Protein AF-A0A7D5UTG4-F1 (afdb_monomer_lite)

Organism: NCBI:txid500148

Foldseek 3Di:
DDDDDPVLVVVVVVLVVVLQPPDDQPDDPNDGDSQCPCCVVVHPVVSVVVVVVSVVVSVVVVVLVVLCVVDVVDPDPLSSLCVVPHDVSSVVVVVVVVVVVVVVLVVQLVVQLVVVCVVVVPPDDSVVSSVVSNVVSVVVVVPPDD

pLDDT: mean 70.39, std 16.05, range [35.03, 93.12]

Radius of gyration: 19.87 Å; chains: 1; bounding box: 40×39×48 Å

Sequence (146 aa):
MPQPSSSKLRFMIMAAKTLSPIEDSCTCDGRSYHSFCAMLVLGPLPGALIVRGWFLNTHCAIIQGDFRSSHAGCHSIADMAEMACGLWLKEVTRVFFLATYIIVCASGIFDTSVALVALSNHAACTNYFMLVATALVFLMSSIRKF

Structure (mmCIF, N/CA/C/O backbone):
data_AF-A0A7D5UTG4-F1
#
_entry.id   AF-A0A7D5UTG4-F1
#
loop_
_atom_site.group_PDB
_atom_site.id
_atom_site.type_symbol
_atom_site.label_atom_id
_atom_site.label_alt_id
_atom_site.label_comp_id
_atom_site.label_asym_id
_atom_site.label_entity_id
_atom_site.label_seq_id
_atom_site.pdbx_PDB_ins_code
_atom_site.Cartn_x
_atom_site.Cartn_y
_atom_site.Cartn_z
_atom_site.occupancy
_atom_site.B_iso_or_equiv
_atom_site.auth_seq_id
_atom_site.auth_comp_id
_atom_site.auth_asym_id
_atom_site.auth_atom_id
_atom_site.pdbx_PDB_model_num
ATOM 1 N N . MET A 1 1 ? -17.468 -18.909 20.157 1.00 35.03 1 MET A N 1
ATOM 2 C CA . MET A 1 1 ? -16.833 -18.703 18.837 1.00 35.03 1 MET A CA 1
ATOM 3 C C . MET A 1 1 ? -17.935 -18.317 17.860 1.00 35.03 1 MET A C 1
ATOM 5 O O . MET A 1 1 ? -18.796 -19.156 17.617 1.00 35.03 1 MET A O 1
ATOM 9 N N . PRO A 1 2 ? -18.019 -17.057 17.405 1.00 49.72 2 PRO A N 1
ATOM 10 C CA . PRO A 1 2 ? -19.075 -16.647 16.490 1.00 49.72 2 PRO A CA 1
ATOM 11 C C . PRO A 1 2 ? -18.764 -17.177 15.083 1.00 49.72 2 PRO A C 1
ATOM 13 O O . PRO A 1 2 ? -17.646 -17.034 14.591 1.00 49.72 2 PRO A O 1
ATOM 16 N N . GLN A 1 3 ? -19.747 -17.828 14.464 1.00 42.31 3 GLN A N 1
ATOM 17 C CA . GLN A 1 3 ? -19.656 -18.389 13.115 1.00 42.31 3 GLN A CA 1
ATOM 18 C C . GLN A 1 3 ? -19.430 -17.264 12.084 1.00 42.31 3 GLN A C 1
ATOM 20 O O . GLN A 1 3 ? -20.127 -16.245 12.148 1.00 42.31 3 GLN A O 1
ATOM 25 N N . PRO A 1 4 ? -18.486 -17.396 11.134 1.00 46.06 4 PRO A N 1
ATOM 26 C CA . PRO A 1 4 ? -18.281 -16.376 10.117 1.00 46.06 4 PRO A CA 1
ATOM 27 C C . PRO A 1 4 ? -19.473 -16.350 9.148 1.00 46.06 4 PRO A C 1
ATOM 29 O O . PRO A 1 4 ? -19.699 -17.277 8.376 1.00 46.06 4 PRO A O 1
ATOM 32 N N . SER A 1 5 ? -20.236 -15.255 9.200 1.00 51.59 5 SER A N 1
ATOM 33 C CA . SER A 1 5 ? -21.262 -14.880 8.221 1.00 51.59 5 SER A CA 1
ATOM 34 C C . SER A 1 5 ? -20.742 -15.007 6.779 1.00 51.59 5 SER A C 1
ATOM 36 O O . SER A 1 5 ? -19.589 -14.672 6.499 1.00 51.59 5 SER A O 1
ATOM 38 N N . SER A 1 6 ? -21.592 -15.472 5.854 1.00 55.56 6 SER A N 1
ATOM 39 C CA . SER A 1 6 ? -21.250 -15.803 4.454 1.00 55.56 6 SER A CA 1
ATOM 40 C C . SER A 1 6 ? -20.549 -14.682 3.663 1.00 55.56 6 SER A C 1
ATOM 42 O O . SER A 1 6 ? -19.853 -14.952 2.682 1.00 55.56 6 SER A O 1
ATOM 44 N N . SER A 1 7 ? -20.669 -13.429 4.102 1.00 55.47 7 SER A N 1
ATOM 45 C CA . SER A 1 7 ? -19.962 -12.271 3.547 1.00 55.47 7 SER A CA 1
ATOM 46 C C . SER A 1 7 ? -18.463 -12.260 3.880 1.00 55.47 7 SER A C 1
ATOM 48 O O . SER A 1 7 ? -17.661 -11.901 3.018 1.00 55.47 7 SER A O 1
ATOM 50 N N . LYS A 1 8 ? -18.053 -12.743 5.063 1.00 56.84 8 LYS A N 1
ATOM 51 C CA . LYS A 1 8 ? -16.633 -12.883 5.454 1.00 56.84 8 LYS A CA 1
ATOM 52 C C . LYS A 1 8 ? -15.911 -13.921 4.594 1.00 56.84 8 LYS A C 1
ATOM 54 O O . LYS A 1 8 ? -14.770 -13.704 4.193 1.00 56.84 8 LYS A O 1
ATOM 59 N N . LEU A 1 9 ? -16.608 -15.002 4.234 1.00 51.00 9 LEU A N 1
ATOM 60 C CA . LEU A 1 9 ? -16.086 -16.035 3.337 1.00 51.00 9 LEU A CA 1
ATOM 61 C C . LEU A 1 9 ? -15.882 -15.496 1.911 1.00 51.00 9 LEU A C 1
ATOM 63 O O . LEU A 1 9 ? -14.853 -15.759 1.297 1.00 51.00 9 LEU A O 1
ATOM 67 N N . ARG A 1 10 ? -16.813 -14.677 1.397 1.00 55.59 10 ARG A N 1
ATOM 68 C CA . ARG A 1 10 ? -16.667 -14.027 0.080 1.00 55.59 10 ARG A CA 1
ATOM 69 C C . ARG A 1 10 ? -15.528 -13.004 0.049 1.00 55.59 10 ARG A C 1
ATOM 71 O O . ARG A 1 10 ? -14.840 -12.919 -0.963 1.00 55.59 10 ARG A O 1
ATOM 78 N N . PHE A 1 11 ? -15.288 -12.279 1.144 1.00 56.25 11 PHE A N 1
ATOM 79 C CA . PHE A 1 11 ? -14.164 -11.342 1.254 1.00 56.25 11 PHE A CA 1
ATOM 80 C C . PHE A 1 11 ? -12.814 -12.066 1.321 1.00 56.25 11 PHE A C 1
ATOM 82 O O . PHE A 1 11 ? -11.871 -11.654 0.657 1.00 56.25 11 PHE A O 1
ATOM 89 N N . MET A 1 12 ? -12.735 -13.191 2.040 1.00 52.91 12 MET A N 1
ATOM 90 C CA . MET A 1 12 ? -11.552 -14.061 2.023 1.00 52.91 12 MET A CA 1
ATOM 91 C C . MET A 1 12 ? -11.290 -14.646 0.630 1.00 52.91 12 MET A C 1
ATOM 93 O O . MET A 1 12 ? -10.146 -14.669 0.190 1.00 52.91 12 MET A O 1
ATOM 97 N N . ILE A 1 13 ? -12.338 -15.053 -0.096 1.00 54.81 13 ILE A N 1
ATOM 98 C CA . ILE A 1 13 ? -12.215 -15.540 -1.478 1.00 54.81 13 ILE A CA 1
ATOM 99 C C . ILE A 1 13 ? -11.774 -14.413 -2.433 1.00 54.81 13 ILE A C 1
ATOM 101 O O . ILE A 1 13 ? -10.957 -14.665 -3.311 1.00 54.81 13 ILE A O 1
ATOM 105 N N . MET A 1 14 ? -12.253 -13.174 -2.260 1.00 52.25 14 MET A N 1
ATOM 106 C CA . MET A 1 14 ? -11.810 -12.003 -3.041 1.00 52.25 14 MET A CA 1
ATOM 107 C C . MET A 1 14 ? -10.368 -11.587 -2.710 1.00 52.25 14 MET A C 1
ATOM 109 O O . MET A 1 14 ? -9.587 -11.356 -3.627 1.00 52.25 14 MET A O 1
ATOM 113 N N . ALA A 1 15 ? -9.984 -11.566 -1.429 1.00 51.84 15 ALA A N 1
ATOM 114 C CA . ALA A 1 15 ? -8.618 -11.276 -0.985 1.00 51.84 15 ALA A CA 1
ATOM 115 C C . ALA A 1 15 ? -7.621 -12.347 -1.458 1.00 51.84 15 ALA A C 1
ATOM 117 O O . ALA A 1 15 ? -6.491 -12.027 -1.819 1.00 51.84 15 ALA A O 1
ATOM 118 N N . ALA A 1 16 ? -8.059 -13.608 -1.532 1.00 48.16 16 ALA A N 1
ATOM 119 C CA . ALA A 1 16 ? -7.306 -14.692 -2.157 1.00 48.16 16 ALA A CA 1
ATOM 120 C C . ALA A 1 16 ? -7.222 -14.561 -3.689 1.00 48.16 16 ALA A C 1
ATOM 122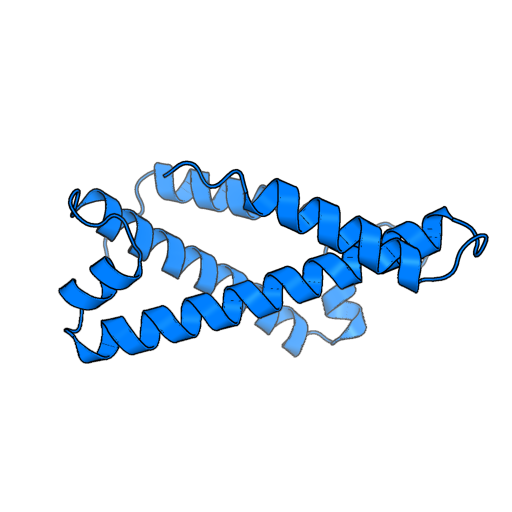 O O . ALA A 1 16 ? -6.326 -15.130 -4.303 1.00 48.16 16 ALA A O 1
ATOM 123 N N . LYS A 1 17 ? -8.132 -13.811 -4.321 1.00 49.16 17 LYS A N 1
ATOM 124 C CA . LYS A 1 17 ? -8.153 -13.590 -5.775 1.00 49.16 17 LYS A CA 1
ATOM 125 C C . LYS A 1 17 ? -7.341 -12.367 -6.203 1.00 49.16 17 LYS A C 1
ATOM 127 O O . LYS A 1 17 ? -6.869 -12.332 -7.327 1.00 49.16 17 LYS A O 1
ATOM 132 N N . THR A 1 18 ? -7.087 -11.420 -5.300 1.00 46.88 18 THR A N 1
ATOM 133 C CA . THR A 1 18 ? -6.097 -10.344 -5.490 1.00 46.88 18 THR A CA 1
ATOM 134 C C . THR A 1 18 ? -4.648 -10.795 -5.264 1.00 46.88 18 THR A C 1
ATOM 136 O O . THR A 1 18 ? -3.746 -9.982 -5.415 1.00 46.88 18 THR A O 1
ATOM 139 N N . LEU A 1 19 ? -4.399 -12.076 -4.948 1.00 46.81 19 LEU A N 1
ATOM 140 C CA . LEU A 1 19 ? -3.052 -12.677 -4.943 1.00 46.81 19 LEU A CA 1
ATOM 141 C C . LEU A 1 19 ? -2.485 -12.930 -6.358 1.00 46.81 19 LEU A C 1
ATOM 143 O O . LEU A 1 19 ? -1.386 -13.461 -6.480 1.00 46.81 19 LEU A O 1
ATOM 147 N N . SER A 1 20 ? -3.226 -12.609 -7.425 1.00 43.22 20 SER A N 1
ATOM 148 C CA . SER A 1 20 ? -2.854 -12.932 -8.808 1.00 43.22 20 SER A CA 1
ATOM 149 C C . SER A 1 20 ? -2.306 -11.795 -9.694 1.00 43.22 20 SER A C 1
ATOM 151 O O . SER A 1 20 ? -2.312 -12.000 -10.906 1.00 43.22 20 SER A O 1
ATOM 153 N N . PRO A 1 21 ? -1.866 -10.619 -9.193 1.00 39.91 21 PRO A N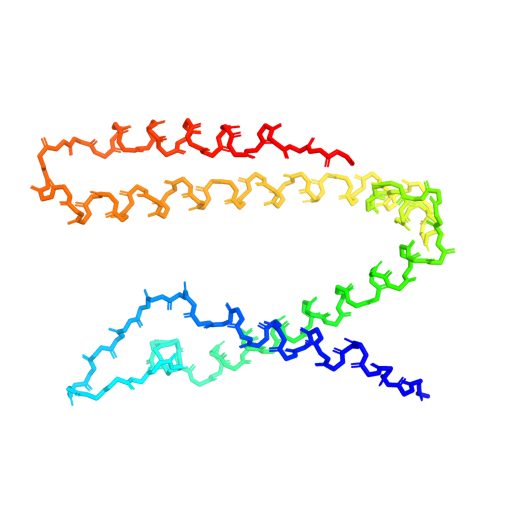 1
ATOM 154 C CA . PRO A 1 21 ? -1.118 -9.694 -10.043 1.00 39.91 21 PRO A CA 1
ATOM 155 C C . PRO A 1 21 ? 0.152 -9.149 -9.368 1.00 39.91 21 PRO A C 1
ATOM 157 O O . PRO A 1 21 ? 0.432 -7.960 -9.457 1.00 39.91 21 PRO A O 1
ATOM 160 N N . ILE A 1 22 ? 0.917 -9.991 -8.669 1.00 42.88 22 ILE A N 1
ATOM 161 C CA . ILE A 1 22 ? 2.357 -9.739 -8.512 1.00 42.88 22 ILE A CA 1
ATOM 162 C C . ILE A 1 22 ? 3.028 -10.719 -9.463 1.00 42.88 22 ILE A C 1
ATOM 164 O O . ILE A 1 22 ? 3.307 -11.870 -9.128 1.00 42.88 22 ILE A O 1
ATOM 168 N N . GLU A 1 23 ? 3.131 -10.278 -10.714 1.00 44.94 23 GLU A N 1
ATOM 169 C CA . GLU A 1 23 ? 3.945 -10.935 -11.721 1.00 44.94 23 GLU A CA 1
ATOM 170 C C . GLU A 1 23 ? 5.405 -10.876 -11.275 1.00 44.94 23 GLU A C 1
ATOM 172 O O . GLU A 1 23 ? 6.082 -9.883 -11.479 1.00 44.94 23 GLU A O 1
ATOM 177 N N . ASP A 1 24 ? 5.883 -11.973 -10.700 1.00 40.97 24 ASP A N 1
ATOM 178 C CA . ASP A 1 24 ? 7.271 -12.396 -10.842 1.00 40.97 24 ASP A CA 1
ATOM 179 C C . ASP A 1 24 ? 7.246 -13.885 -11.183 1.00 40.97 24 ASP A C 1
ATOM 181 O O . ASP A 1 24 ? 7.342 -14.780 -10.334 1.00 40.97 24 ASP A O 1
ATOM 185 N N . SER A 1 25 ? 7.041 -14.163 -12.471 1.00 45.06 25 SER A N 1
ATOM 186 C CA . SER A 1 25 ? 7.208 -15.501 -13.027 1.00 45.06 25 SER A CA 1
ATOM 187 C C . SER A 1 25 ? 8.686 -15.900 -12.928 1.00 45.06 25 SER A C 1
ATOM 189 O O . SER A 1 25 ? 9.446 -15.706 -13.877 1.00 45.06 25 SER A O 1
ATOM 191 N N . CYS A 1 26 ? 9.124 -16.493 -11.808 1.00 46.75 26 CYS A N 1
ATOM 192 C CA . CYS A 1 26 ? 10.382 -17.241 -11.812 1.00 46.75 26 CYS A CA 1
ATOM 193 C C . CYS A 1 26 ? 10.172 -18.485 -12.672 1.00 46.75 26 CYS A C 1
ATOM 195 O O . CYS A 1 26 ? 9.575 -19.481 -12.259 1.00 46.75 26 CYS A O 1
ATOM 197 N N . THR A 1 27 ? 10.649 -18.395 -13.906 1.00 49.69 27 THR A N 1
ATOM 198 C CA . THR A 1 27 ? 10.628 -19.504 -14.849 1.00 49.69 27 THR A CA 1
ATOM 199 C C . THR A 1 27 ? 11.883 -20.329 -14.594 1.00 49.69 27 THR A C 1
ATOM 201 O O . THR A 1 27 ? 12.968 -19.981 -15.051 1.00 49.69 27 THR A O 1
ATOM 204 N N . CYS A 1 28 ? 11.753 -21.409 -13.829 1.00 43.41 28 CYS A N 1
ATOM 205 C CA . CYS A 1 28 ? 12.798 -22.420 -13.707 1.00 43.41 28 CYS A CA 1
ATOM 206 C C . CYS A 1 28 ? 12.370 -23.623 -14.549 1.00 43.41 28 CYS A C 1
ATOM 208 O O . CYS A 1 28 ? 11.331 -24.223 -14.277 1.00 43.41 28 CYS A O 1
ATOM 210 N N . ASP A 1 29 ? 13.151 -23.953 -15.579 1.00 47.44 29 ASP A N 1
ATOM 211 C CA . ASP A 1 29 ? 12.946 -25.150 -16.410 1.00 47.44 29 ASP A CA 1
ATOM 212 C C . ASP A 1 29 ? 11.587 -25.200 -17.150 1.00 47.44 29 ASP A C 1
ATOM 214 O O . ASP A 1 29 ? 10.874 -26.202 -17.151 1.00 47.44 29 ASP A O 1
ATOM 218 N N . GLY A 1 30 ? 11.173 -24.074 -17.749 1.00 52.78 30 GLY A N 1
ATOM 219 C CA . GLY A 1 30 ? 10.020 -24.015 -18.664 1.00 52.78 30 GLY A CA 1
ATOM 220 C C . GLY A 1 30 ? 8.639 -24.292 -18.047 1.00 52.78 30 GLY A C 1
ATOM 221 O O . GLY A 1 30 ? 7.662 -24.403 -18.787 1.00 52.78 30 GLY A O 1
ATOM 222 N N . ARG A 1 31 ? 8.525 -24.395 -16.715 1.00 53.00 31 ARG A N 1
ATOM 223 C CA . ARG A 1 31 ? 7.262 -24.653 -16.007 1.00 53.00 31 ARG A CA 1
ATOM 224 C C . ARG A 1 31 ? 6.918 -23.480 -15.083 1.00 53.00 31 ARG A C 1
ATOM 226 O O . ARG A 1 31 ? 7.708 -23.104 -14.223 1.00 53.00 31 ARG A O 1
ATOM 233 N N . SER A 1 32 ? 5.745 -22.879 -15.279 1.00 50.97 32 SER A N 1
ATOM 234 C CA . SER A 1 32 ? 5.297 -21.696 -14.532 1.00 50.97 32 SER A CA 1
ATOM 235 C C . SER A 1 32 ? 4.792 -22.078 -13.136 1.00 50.97 32 SER A C 1
ATOM 237 O O . SER A 1 32 ? 3.716 -22.661 -13.001 1.00 50.97 32 SER A O 1
ATOM 239 N N . TYR A 1 33 ? 5.538 -21.731 -12.083 1.00 50.94 33 TYR A N 1
ATOM 240 C CA . TYR A 1 33 ? 5.120 -21.942 -10.691 1.00 50.94 33 TYR A CA 1
ATOM 241 C C . TYR A 1 33 ? 4.675 -20.617 -10.057 1.00 50.94 33 TYR A C 1
ATOM 243 O O . TYR A 1 33 ? 5.441 -19.948 -9.374 1.00 50.94 33 TYR A O 1
ATOM 251 N N . HIS A 1 34 ? 3.404 -20.257 -10.246 1.00 49.34 34 HIS A N 1
ATOM 252 C CA . HIS A 1 34 ? 2.818 -18.958 -9.867 1.00 49.34 34 HIS A CA 1
ATOM 253 C C . HIS A 1 34 ? 2.748 -18.671 -8.344 1.00 49.34 34 HIS A C 1
ATOM 255 O O . HIS A 1 34 ? 2.238 -17.639 -7.926 1.00 49.34 34 HIS A O 1
ATOM 261 N N . SER A 1 35 ? 3.213 -19.578 -7.474 1.00 46.50 35 SER A N 1
ATOM 262 C CA . SER A 1 35 ? 3.152 -19.396 -6.008 1.00 46.50 35 SER A CA 1
ATOM 263 C C . SER A 1 35 ? 4.415 -19.817 -5.244 1.00 46.50 35 SER A C 1
ATOM 265 O O . SER A 1 35 ? 4.455 -19.671 -4.026 1.00 46.50 35 SER A O 1
ATOM 267 N N . PHE A 1 36 ? 5.457 -20.318 -5.919 1.00 47.22 36 PHE A N 1
ATOM 268 C CA . PHE A 1 36 ? 6.625 -20.923 -5.254 1.00 47.22 36 PHE A CA 1
ATOM 269 C C . PHE A 1 36 ? 7.882 -20.040 -5.226 1.00 47.22 36 PHE A C 1
ATOM 271 O O . PHE A 1 36 ? 8.800 -20.333 -4.463 1.00 47.22 36 PHE A O 1
ATOM 278 N N . CYS A 1 37 ? 7.927 -18.942 -5.985 1.00 49.69 37 CYS A N 1
ATOM 279 C CA . CYS A 1 37 ? 9.117 -18.095 -6.140 1.00 49.69 37 CYS A CA 1
ATOM 280 C C . CYS A 1 37 ? 9.671 -17.581 -4.794 1.00 49.69 37 CYS A C 1
ATOM 282 O O . CYS A 1 37 ? 10.871 -17.659 -4.540 1.00 49.69 37 CYS A O 1
ATOM 284 N N . ALA A 1 38 ? 8.793 -17.160 -3.874 1.00 51.34 38 ALA A N 1
ATOM 285 C CA . ALA A 1 38 ? 9.192 -16.679 -2.547 1.00 51.34 38 ALA A CA 1
ATOM 286 C C . ALA A 1 38 ? 9.715 -17.796 -1.619 1.00 51.34 38 ALA A C 1
ATOM 288 O O . ALA A 1 38 ? 10.624 -17.570 -0.823 1.00 51.34 38 ALA A O 1
ATOM 289 N N . MET A 1 39 ? 9.174 -19.015 -1.727 1.00 54.84 39 MET A N 1
ATOM 290 C CA . MET A 1 39 ? 9.620 -20.171 -0.933 1.00 54.84 39 MET A CA 1
ATOM 291 C C . MET A 1 39 ? 10.937 -20.755 -1.450 1.00 54.84 39 MET A C 1
ATOM 293 O O . MET A 1 39 ? 11.726 -21.270 -0.662 1.00 54.84 39 MET A O 1
ATOM 297 N N . LEU A 1 40 ? 11.177 -20.659 -2.760 1.00 52.94 40 LEU A N 1
ATOM 298 C CA . LEU A 1 40 ? 12.400 -21.129 -3.408 1.00 52.94 40 LEU A CA 1
ATOM 299 C C . LEU A 1 40 ? 13.594 -20.203 -3.137 1.00 52.94 40 LEU A C 1
ATOM 301 O O . LEU A 1 40 ? 14.706 -20.694 -2.982 1.00 52.94 40 LEU A O 1
ATOM 305 N N . VAL A 1 41 ? 13.366 -18.887 -3.034 1.00 56.34 41 VAL A N 1
ATOM 306 C CA . VAL A 1 41 ? 14.431 -17.894 -2.803 1.00 56.34 41 VAL A CA 1
ATOM 307 C C . VAL A 1 41 ? 14.742 -17.689 -1.317 1.00 56.34 41 VAL A C 1
ATOM 309 O O . VAL A 1 41 ? 15.912 -17.635 -0.949 1.00 56.34 41 VAL A O 1
ATOM 312 N N . LEU A 1 42 ? 13.727 -17.584 -0.446 1.00 57.50 42 LEU A N 1
ATOM 313 C CA . LEU A 1 42 ? 13.947 -17.335 0.988 1.00 57.50 42 LEU A CA 1
ATOM 314 C C . LEU A 1 42 ? 14.034 -18.628 1.820 1.00 57.50 42 LEU A C 1
ATOM 316 O O . LEU A 1 42 ? 14.561 -18.620 2.930 1.00 57.50 42 LEU A O 1
ATOM 320 N N . GLY A 1 43 ? 13.532 -19.747 1.301 1.00 66.00 43 GLY A N 1
ATOM 321 C CA . GLY A 1 43 ? 13.424 -21.016 2.016 1.00 66.00 43 GLY A CA 1
ATOM 322 C C . GLY A 1 43 ? 12.042 -21.245 2.659 1.00 66.00 43 GLY A C 1
ATOM 323 O O . GLY A 1 43 ? 11.214 -20.330 2.746 1.00 66.00 43 GLY A O 1
ATOM 324 N N . PRO A 1 44 ? 11.767 -22.472 3.146 1.00 66.50 44 PRO A N 1
ATOM 325 C CA . PRO A 1 44 ? 10.424 -22.883 3.569 1.00 66.50 44 PRO A CA 1
ATOM 326 C C . PRO A 1 44 ? 9.883 -22.097 4.772 1.00 66.50 44 PRO A C 1
ATOM 328 O O . PRO A 1 44 ? 8.693 -21.793 4.837 1.00 66.50 44 PRO A O 1
ATOM 331 N N . LEU A 1 45 ? 10.754 -21.760 5.728 1.00 72.00 45 LEU A N 1
ATOM 332 C CA . LEU A 1 45 ? 10.381 -21.072 6.967 1.00 72.00 45 LEU A CA 1
ATOM 333 C C . LEU A 1 45 ? 9.992 -19.597 6.754 1.00 72.00 45 LEU A C 1
ATOM 335 O O . LEU A 1 45 ? 8.882 -19.228 7.145 1.00 72.00 45 LEU A O 1
ATOM 339 N N . PRO A 1 46 ? 10.822 -18.742 6.128 1.00 71.00 46 PRO A N 1
ATOM 340 C CA . PRO A 1 46 ? 10.445 -17.346 5.895 1.00 71.00 46 PRO A CA 1
ATOM 341 C C . PRO A 1 46 ? 9.284 -17.213 4.904 1.00 71.00 46 PRO A C 1
ATOM 343 O O . PRO A 1 46 ? 8.403 -16.383 5.124 1.00 71.00 46 PRO A O 1
ATOM 346 N N . GLY A 1 47 ? 9.201 -18.077 3.883 1.00 66.31 47 GLY A N 1
ATOM 347 C CA . GLY A 1 47 ? 8.048 -18.113 2.978 1.00 66.31 47 GLY A CA 1
ATOM 348 C C . GLY A 1 47 ? 6.734 -18.423 3.710 1.00 66.31 47 GLY A C 1
ATOM 349 O O . GLY A 1 47 ? 5.733 -17.732 3.515 1.00 66.31 47 GLY A O 1
ATOM 350 N N . ALA A 1 48 ? 6.736 -19.399 4.625 1.00 73.31 48 ALA A N 1
ATOM 351 C CA . ALA A 1 48 ? 5.557 -19.731 5.428 1.00 73.31 48 ALA A CA 1
ATOM 352 C C . ALA A 1 48 ? 5.154 -18.615 6.414 1.00 73.31 48 ALA A C 1
ATOM 354 O O . ALA A 1 48 ? 3.963 -18.425 6.678 1.00 73.31 48 ALA A O 1
ATOM 355 N N . LEU A 1 49 ? 6.120 -17.860 6.953 1.00 76.81 49 LEU A N 1
ATOM 356 C CA . LEU A 1 49 ? 5.848 -16.723 7.843 1.00 76.81 49 LEU A CA 1
ATOM 357 C C . LEU A 1 49 ? 5.157 -15.566 7.112 1.00 76.81 49 LEU A C 1
ATOM 359 O O . LEU A 1 49 ? 4.216 -14.987 7.655 1.00 76.81 49 LEU A O 1
ATOM 363 N N . ILE A 1 50 ? 5.559 -15.270 5.873 1.00 78.00 50 ILE A N 1
ATOM 364 C CA . ILE A 1 50 ? 4.939 -14.214 5.056 1.00 78.00 50 ILE A CA 1
ATOM 365 C C . ILE A 1 50 ? 3.481 -14.567 4.738 1.00 78.00 50 ILE A C 1
ATOM 367 O O . ILE A 1 50 ? 2.585 -13.745 4.944 1.00 78.00 50 ILE A O 1
ATOM 371 N N . VAL A 1 51 ? 3.218 -15.815 4.329 1.00 74.31 51 VAL A N 1
ATOM 372 C CA . VAL A 1 51 ? 1.849 -16.300 4.076 1.00 74.31 51 VAL A CA 1
ATOM 373 C C . VAL A 1 51 ? 0.992 -16.187 5.338 1.00 74.31 51 VAL A C 1
ATOM 375 O O . VAL A 1 51 ? -0.143 -15.714 5.281 1.00 74.31 51 VAL A O 1
ATOM 378 N N . ARG A 1 52 ? 1.537 -16.545 6.509 1.00 77.88 52 ARG A N 1
ATOM 379 C CA . ARG A 1 52 ? 0.836 -16.379 7.792 1.00 77.88 52 ARG A CA 1
ATOM 380 C C . ARG A 1 52 ? 0.529 -14.909 8.098 1.00 77.88 52 ARG A C 1
ATOM 382 O O . ARG A 1 52 ? -0.564 -14.611 8.579 1.00 77.88 52 ARG A O 1
ATOM 389 N N . GLY A 1 53 ? 1.456 -14.000 7.800 1.00 81.00 53 GLY A N 1
ATOM 390 C CA . GLY A 1 53 ? 1.251 -12.557 7.943 1.00 81.00 53 GLY A CA 1
ATOM 391 C C . GLY A 1 53 ? 0.049 -12.047 7.141 1.00 81.00 53 GLY A C 1
ATOM 392 O O . GLY A 1 53 ? -0.733 -11.242 7.644 1.00 81.00 53 GLY A O 1
ATOM 393 N N . TRP A 1 54 ? -0.177 -12.578 5.938 1.00 74.88 54 TRP A N 1
ATOM 394 C CA . TRP A 1 54 ? -1.328 -12.216 5.103 1.00 74.88 54 TRP A CA 1
ATOM 395 C C . TRP A 1 54 ? -2.676 -12.587 5.740 1.00 74.88 54 TRP A C 1
ATOM 397 O O . TRP A 1 54 ? -3.624 -11.792 5.747 1.00 74.88 54 TRP A O 1
ATOM 407 N N . PHE A 1 55 ? -2.768 -13.784 6.324 1.00 79.56 55 PHE A N 1
ATOM 408 C CA . PHE A 1 55 ? -3.978 -14.226 7.022 1.00 79.56 55 PHE A CA 1
ATOM 409 C C . PHE A 1 55 ? -4.282 -13.357 8.244 1.00 79.56 55 PHE A C 1
ATOM 411 O O . PHE A 1 55 ? -5.440 -12.994 8.463 1.00 79.56 55 PHE A O 1
ATOM 418 N N . LEU A 1 56 ? -3.252 -12.975 9.004 1.00 79.81 56 LEU A N 1
ATOM 419 C CA . LEU A 1 56 ? -3.405 -12.083 10.154 1.00 79.81 56 LEU A CA 1
ATOM 420 C C . LEU A 1 56 ? -3.899 -10.692 9.729 1.00 79.81 56 LEU A C 1
ATOM 422 O O . LEU A 1 56 ? -4.851 -10.188 10.321 1.00 79.81 56 LEU A O 1
ATOM 426 N N . ASN A 1 57 ? -3.340 -10.115 8.660 1.00 79.44 57 ASN A N 1
ATOM 427 C CA . ASN A 1 57 ? -3.799 -8.830 8.118 1.00 79.44 57 ASN A CA 1
ATOM 428 C C . ASN A 1 57 ? -5.278 -8.868 7.706 1.00 79.44 57 ASN A C 1
ATOM 430 O O . ASN A 1 57 ? -6.048 -7.965 8.039 1.00 79.44 57 ASN A O 1
ATOM 434 N N . THR A 1 58 ? -5.702 -9.947 7.045 1.00 79.69 58 THR A N 1
ATOM 435 C CA . THR A 1 58 ? -7.103 -10.126 6.631 1.00 79.69 58 THR A CA 1
ATOM 436 C C . THR A 1 58 ? -8.035 -10.245 7.840 1.00 79.69 58 THR A C 1
ATOM 438 O O . THR A 1 58 ? -9.124 -9.674 7.851 1.00 79.69 58 THR A O 1
ATOM 441 N N . HIS A 1 59 ? -7.607 -10.948 8.891 1.00 79.00 59 HIS A N 1
ATOM 442 C CA . HIS A 1 59 ? -8.383 -11.081 10.122 1.00 79.00 59 HIS A CA 1
ATOM 443 C C . HIS A 1 59 ? -8.559 -9.734 10.844 1.00 79.00 59 HIS A C 1
ATOM 445 O O . HIS A 1 59 ? -9.668 -9.400 11.266 1.00 79.00 59 HIS A O 1
ATOM 451 N N . CYS A 1 60 ? -7.499 -8.925 10.926 1.00 79.62 60 CYS A N 1
ATOM 452 C CA . CYS A 1 60 ? -7.565 -7.573 11.485 1.00 79.62 60 CYS A CA 1
ATOM 453 C C . CYS A 1 60 ? -8.518 -6.663 10.690 1.00 79.62 60 CYS A C 1
ATOM 455 O O . CYS A 1 60 ? -9.296 -5.923 11.292 1.00 79.62 60 CYS A O 1
ATOM 457 N N . ALA A 1 61 ? -8.517 -6.762 9.356 1.00 79.44 61 ALA A N 1
ATOM 458 C CA . ALA A 1 61 ? -9.413 -5.988 8.494 1.00 79.44 61 ALA A CA 1
ATOM 459 C C . ALA A 1 61 ? -10.896 -6.321 8.730 1.00 79.44 61 ALA A C 1
ATOM 461 O O . ALA A 1 61 ? -11.735 -5.422 8.758 1.00 79.44 61 ALA A O 1
ATOM 462 N N . ILE A 1 62 ? -11.221 -7.598 8.958 1.00 81.94 62 ILE A N 1
ATOM 463 C CA . ILE A 1 62 ? -12.591 -8.028 9.270 1.00 81.94 62 ILE A CA 1
ATOM 464 C C . ILE A 1 62 ? -13.065 -7.415 10.593 1.00 81.94 62 ILE A C 1
ATOM 466 O O . ILE A 1 62 ? -14.169 -6.878 10.654 1.00 81.94 62 ILE A O 1
ATOM 470 N N . ILE A 1 63 ? -12.234 -7.457 11.639 1.00 81.69 63 ILE A N 1
ATOM 471 C CA . ILE A 1 63 ? -12.581 -6.879 12.947 1.00 81.69 63 ILE A CA 1
ATOM 472 C C . ILE A 1 63 ? -12.792 -5.366 12.821 1.00 81.69 63 ILE A C 1
ATOM 474 O O . ILE A 1 63 ? -13.784 -4.837 13.316 1.00 81.69 63 ILE A O 1
ATOM 478 N N . GLN A 1 64 ? -11.894 -4.669 12.122 1.00 79.50 64 GLN A N 1
ATOM 479 C CA . GLN A 1 64 ? -11.995 -3.222 11.929 1.00 79.50 64 GLN A CA 1
ATOM 480 C C . GLN A 1 64 ? -13.238 -2.833 11.103 1.00 79.50 64 GLN A C 1
ATOM 482 O O . GLN A 1 64 ? -13.883 -1.825 11.395 1.00 79.50 64 GLN A O 1
ATOM 487 N N . GLY A 1 65 ? -13.620 -3.656 10.121 1.00 76.69 65 GLY A N 1
ATOM 488 C CA . GLY A 1 65 ? -14.845 -3.483 9.336 1.00 76.69 65 GLY A CA 1
ATOM 489 C C . GLY A 1 65 ? -16.129 -3.661 10.155 1.00 76.69 65 GLY A C 1
ATOM 490 O O . GLY A 1 65 ? -17.035 -2.832 10.056 1.00 76.69 65 GLY A O 1
ATOM 491 N N . ASP A 1 66 ? -16.192 -4.688 11.008 1.00 79.88 66 ASP A N 1
ATOM 492 C CA . ASP A 1 66 ? -17.345 -4.936 11.889 1.00 79.88 66 ASP A CA 1
ATOM 493 C C . ASP A 1 66 ? -17.528 -3.796 12.916 1.00 79.88 66 ASP A C 1
ATOM 495 O O . ASP A 1 66 ? -18.655 -3.358 13.178 1.00 79.88 66 ASP A O 1
ATOM 499 N N . PHE A 1 67 ? -16.425 -3.248 13.447 1.00 72.00 67 PHE A N 1
ATOM 500 C CA . PHE A 1 67 ? -16.449 -2.066 14.319 1.00 72.00 67 PHE A CA 1
ATOM 501 C C . PHE A 1 67 ? -16.971 -0.819 13.595 1.00 72.00 67 PHE A C 1
ATOM 503 O O . PHE A 1 67 ? -17.838 -0.125 14.134 1.00 72.00 67 PHE A O 1
ATOM 510 N N . ARG A 1 68 ? -16.518 -0.569 12.357 1.00 71.44 68 ARG A N 1
ATOM 511 C CA . ARG A 1 68 ? -17.006 0.545 11.525 1.00 71.44 68 ARG A CA 1
ATOM 512 C C . ARG A 1 68 ? -18.502 0.445 11.240 1.00 71.44 68 ARG A C 1
ATOM 514 O O . ARG A 1 68 ? -19.195 1.455 11.280 1.00 71.44 68 ARG A O 1
ATOM 521 N N . SER A 1 69 ? -19.007 -0.761 10.978 1.00 73.31 69 SER A N 1
ATOM 522 C CA . SER A 1 69 ? -20.438 -0.988 10.736 1.00 73.31 69 SER A CA 1
ATOM 523 C C . SER A 1 69 ? -21.299 -0.774 11.983 1.00 73.31 69 SER A C 1
ATOM 525 O O . SER A 1 69 ? -22.488 -0.496 11.855 1.00 73.31 69 SER A O 1
ATOM 527 N N . SER A 1 70 ? -20.719 -0.925 13.175 1.00 74.31 70 SER A N 1
ATOM 528 C CA . SER A 1 70 ? -21.435 -0.791 14.448 1.00 74.31 70 SER A CA 1
ATOM 529 C C . SER A 1 70 ? -21.415 0.646 14.993 1.00 74.31 70 SER A C 1
ATOM 531 O O . SER A 1 70 ? -22.268 0.997 15.800 1.00 74.31 70 SER A O 1
ATOM 533 N N . HIS A 1 71 ? -20.476 1.489 14.541 1.00 71.56 71 HIS A N 1
ATOM 534 C CA . HIS A 1 71 ? -20.333 2.888 14.964 1.00 71.56 71 HIS A CA 1
ATOM 535 C C . HIS A 1 71 ? -20.326 3.836 13.753 1.00 71.56 71 HIS A C 1
ATOM 537 O O . HIS A 1 71 ? -19.275 4.223 13.243 1.00 71.56 71 HIS A O 1
ATOM 543 N N . ALA A 1 72 ? -21.516 4.261 13.316 1.00 61.53 72 ALA A N 1
ATOM 544 C CA . ALA A 1 72 ? -21.707 5.124 12.142 1.00 61.53 72 ALA A CA 1
ATOM 545 C C . ALA A 1 72 ? -21.130 6.555 12.273 1.00 61.53 72 ALA A C 1
ATOM 547 O O . ALA A 1 72 ? -21.068 7.276 11.281 1.00 61.53 72 ALA A O 1
ATOM 548 N N . GLY A 1 73 ? -20.695 6.973 13.469 1.00 60.62 73 GLY A N 1
ATOM 549 C CA . GLY A 1 73 ? -20.030 8.267 13.697 1.00 60.62 73 GLY A CA 1
ATOM 550 C C . GLY A 1 73 ? -18.528 8.274 13.384 1.00 60.62 73 GLY A C 1
ATOM 551 O O . GLY A 1 73 ? -17.907 9.331 13.357 1.00 60.62 73 GLY A O 1
ATOM 552 N N . CYS A 1 74 ? -17.943 7.105 13.125 1.00 60.16 74 CYS A N 1
ATOM 553 C CA . CYS A 1 74 ? -16.501 6.918 13.077 1.00 60.16 74 CYS A CA 1
ATOM 554 C C . CYS A 1 74 ? -15.966 7.037 11.639 1.00 60.16 74 CYS A C 1
ATOM 556 O O . CYS A 1 74 ? -15.908 6.060 10.888 1.00 60.16 74 CYS A O 1
ATOM 558 N N . HIS A 1 75 ? -15.600 8.253 11.224 1.00 66.88 75 HIS A N 1
ATOM 559 C CA . HIS A 1 75 ? -15.171 8.531 9.844 1.00 66.88 75 HIS A CA 1
ATOM 560 C C . HIS A 1 75 ? -13.681 8.227 9.582 1.00 66.88 75 HIS A C 1
ATOM 562 O O . HIS A 1 75 ? -13.270 8.020 8.441 1.00 66.88 75 HIS A O 1
ATOM 568 N N . SER A 1 76 ? -12.869 8.139 10.639 1.00 68.00 76 SER A N 1
ATOM 569 C CA . SER A 1 76 ? -11.438 7.828 10.564 1.00 68.00 76 SER A CA 1
ATOM 570 C C . SER A 1 76 ? -11.078 6.673 11.494 1.00 68.00 76 SER A C 1
ATOM 572 O O . SER A 1 76 ? -11.646 6.526 12.572 1.00 68.00 76 SER A O 1
ATOM 574 N N . ILE A 1 77 ? -10.078 5.879 11.110 1.00 69.94 77 ILE A N 1
ATOM 575 C CA . ILE A 1 77 ? -9.541 4.779 11.930 1.00 69.94 77 ILE A CA 1
ATOM 576 C C . ILE A 1 77 ? -9.021 5.297 13.284 1.00 69.94 77 ILE A C 1
ATOM 578 O O . ILE A 1 77 ? -9.109 4.596 14.289 1.00 69.94 77 ILE A O 1
ATOM 582 N N . ALA A 1 78 ? -8.536 6.542 13.336 1.00 68.50 78 ALA A N 1
ATOM 583 C CA . ALA A 1 78 ? -8.086 7.165 14.582 1.00 68.50 78 ALA A CA 1
ATOM 584 C C . ALA A 1 78 ? -9.234 7.403 15.583 1.00 68.50 78 ALA A C 1
ATOM 586 O O . ALA A 1 78 ? -9.009 7.342 16.787 1.00 68.50 78 ALA A O 1
ATOM 587 N N . ASP A 1 79 ? -10.457 7.625 15.094 1.00 67.56 79 ASP A N 1
ATOM 588 C CA . ASP A 1 79 ? -11.656 7.782 15.928 1.00 67.56 79 ASP A CA 1
ATOM 589 C C . ASP A 1 79 ? -12.117 6.417 16.482 1.00 67.56 79 ASP A C 1
ATOM 591 O O . ASP A 1 79 ? -12.545 6.305 17.629 1.00 67.56 79 ASP A O 1
ATOM 595 N N . MET A 1 80 ? -11.896 5.334 15.720 1.00 67.56 80 MET A N 1
ATOM 596 C CA . MET A 1 80 ? -12.176 3.966 16.186 1.00 67.56 80 MET A CA 1
ATOM 597 C C . MET A 1 80 ? -11.215 3.551 17.304 1.00 67.56 80 MET A C 1
ATOM 599 O O . MET A 1 80 ? -11.606 2.839 18.228 1.00 67.56 80 MET A O 1
ATOM 603 N N . ALA A 1 81 ? -9.962 4.012 17.236 1.00 65.75 81 ALA A N 1
ATOM 604 C CA . ALA A 1 81 ? -8.962 3.774 18.273 1.00 65.75 81 ALA A CA 1
ATOM 605 C C . ALA A 1 81 ? -9.267 4.539 19.575 1.00 65.75 81 ALA A C 1
ATOM 607 O O . ALA A 1 81 ? -8.988 4.023 20.659 1.00 65.75 81 ALA A O 1
ATOM 608 N N . GLU A 1 82 ? -9.879 5.726 19.486 1.00 69.88 82 GLU A N 1
ATOM 609 C CA . GLU A 1 82 ? -10.312 6.502 20.655 1.00 69.88 82 GLU A CA 1
ATOM 610 C C . GLU A 1 82 ? -11.411 5.777 21.441 1.00 69.88 82 GLU A C 1
ATOM 612 O O . GLU A 1 82 ? -11.304 5.641 22.659 1.00 69.88 82 GLU A O 1
ATOM 617 N N . MET A 1 83 ? -12.415 5.236 20.745 1.00 66.06 83 MET A N 1
ATOM 618 C CA . MET A 1 83 ? -13.514 4.482 21.364 1.00 66.06 83 MET A CA 1
ATOM 619 C C . MET A 1 83 ? -13.045 3.165 22.010 1.00 66.06 83 MET A C 1
ATOM 621 O O . MET A 1 83 ? -13.625 2.722 22.998 1.00 66.06 83 MET A O 1
ATOM 625 N N . ALA A 1 84 ? -11.997 2.531 21.470 1.00 67.94 84 ALA A N 1
ATOM 626 C CA . ALA A 1 84 ? -11.499 1.243 21.959 1.00 67.94 84 ALA A CA 1
ATOM 627 C C . ALA A 1 84 ? -10.472 1.355 23.104 1.00 67.94 84 ALA A C 1
ATOM 629 O O . ALA A 1 84 ? -10.384 0.449 23.933 1.00 67.94 84 ALA A O 1
ATOM 630 N N . CYS A 1 85 ? -9.659 2.418 23.139 1.00 62.09 85 CYS A N 1
ATOM 631 C CA . CYS A 1 85 ? -8.524 2.511 24.069 1.00 62.09 85 CYS A CA 1
ATOM 632 C C . CYS A 1 85 ? -8.170 3.935 24.543 1.00 62.09 85 CYS A C 1
ATOM 634 O O . CYS A 1 85 ? -7.116 4.139 25.149 1.00 62.09 85 CYS A O 1
ATOM 636 N N . GLY A 1 86 ? -9.037 4.924 24.319 1.00 76.12 86 GLY A N 1
ATOM 637 C CA . GLY A 1 86 ? -8.872 6.285 24.832 1.00 76.12 86 GLY A CA 1
ATOM 638 C C . GLY A 1 86 ? -7.898 7.170 24.039 1.00 76.12 86 GLY A C 1
ATOM 639 O O . GLY A 1 86 ? -7.389 6.814 22.975 1.00 76.12 86 GLY A O 1
ATOM 640 N N . LEU A 1 87 ? -7.640 8.369 24.575 1.00 74.62 87 LEU A N 1
ATOM 641 C CA . LEU A 1 87 ? -6.977 9.476 23.865 1.00 74.62 87 LEU A CA 1
ATOM 642 C C . LEU A 1 87 ? -5.504 9.202 23.501 1.00 74.62 87 LEU A C 1
ATOM 644 O O . LEU A 1 87 ? -5.018 9.674 22.474 1.00 74.62 87 LEU A O 1
ATOM 648 N N . TRP A 1 88 ? -4.796 8.410 24.310 1.00 78.38 88 TRP A N 1
ATOM 649 C CA 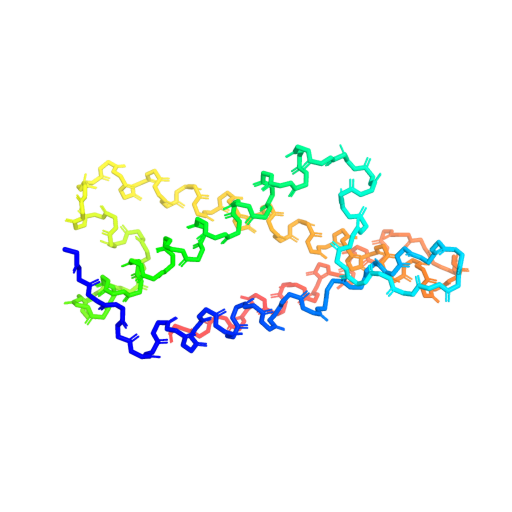. TRP A 1 88 ? -3.396 8.050 24.051 1.00 78.38 88 TRP A CA 1
ATOM 650 C C . TRP A 1 88 ? -3.238 7.194 22.792 1.00 78.38 88 TRP A C 1
ATOM 652 O O . TRP A 1 88 ? -2.348 7.443 21.978 1.00 78.38 88 TRP A O 1
ATOM 662 N N . LEU A 1 89 ? -4.120 6.210 22.591 1.00 76.62 89 LEU A N 1
ATOM 663 C CA . LEU A 1 89 ? -4.040 5.324 21.429 1.00 76.62 89 LEU A CA 1
ATOM 664 C C . LEU A 1 89 ? -4.464 6.024 20.132 1.00 76.62 89 LEU A C 1
ATOM 666 O O . LEU A 1 89 ? -3.965 5.670 19.062 1.00 76.62 89 LEU A O 1
ATOM 670 N N . LYS A 1 90 ? -5.325 7.047 20.220 1.00 77.06 90 LYS A N 1
ATOM 671 C CA . LYS A 1 90 ? -5.708 7.905 19.089 1.00 77.06 90 LYS A CA 1
ATOM 672 C C . LYS A 1 90 ? -4.491 8.580 18.463 1.00 77.06 90 LYS A C 1
ATOM 674 O O . LYS A 1 90 ? -4.304 8.503 17.248 1.00 77.06 90 LYS A O 1
ATOM 679 N N . GLU A 1 91 ? -3.652 9.205 19.285 1.00 83.06 91 GLU A N 1
ATOM 680 C CA . GLU A 1 91 ? -2.511 9.969 18.780 1.00 83.06 91 GLU A CA 1
ATOM 681 C C . GLU A 1 91 ? -1.427 9.054 18.199 1.00 83.06 91 GLU A C 1
ATOM 683 O O . GLU A 1 91 ? -0.926 9.298 17.101 1.00 83.06 91 GLU A O 1
ATOM 688 N N . VAL A 1 92 ? -1.149 7.928 18.863 1.00 85.88 92 VAL A N 1
ATOM 689 C CA . VAL A 1 92 ? -0.191 6.929 18.365 1.00 85.88 92 VAL A CA 1
ATOM 690 C C . VAL A 1 92 ? -0.663 6.311 17.046 1.00 85.88 92 VAL A C 1
ATOM 692 O O . VAL A 1 92 ? 0.113 6.212 16.095 1.00 85.88 92 VAL A O 1
ATOM 695 N N . THR A 1 93 ? -1.944 5.944 16.947 1.00 85.06 93 THR A N 1
ATOM 696 C CA . THR A 1 93 ? -2.510 5.344 15.725 1.00 85.06 93 THR A CA 1
ATOM 697 C C . THR A 1 93 ? -2.473 6.328 14.559 1.00 85.06 93 THR A C 1
ATOM 699 O O . THR A 1 93 ? -2.163 5.941 13.433 1.00 85.06 93 THR A O 1
ATOM 702 N N . ARG A 1 94 ? -2.727 7.616 14.821 1.00 81.44 94 ARG A N 1
ATOM 703 C CA . ARG A 1 94 ? -2.654 8.679 13.811 1.00 81.44 94 ARG A CA 1
ATOM 704 C C . ARG A 1 94 ? -1.243 8.825 13.238 1.00 81.44 94 ARG A C 1
ATOM 706 O O . ARG A 1 94 ? -1.092 8.915 12.020 1.00 81.44 94 ARG A O 1
ATOM 713 N N . VAL A 1 95 ? -0.223 8.805 14.096 1.00 90.00 95 VAL A N 1
ATOM 714 C CA . VAL A 1 95 ? 1.186 8.882 13.678 1.00 90.00 95 VAL A CA 1
ATOM 715 C C . VAL A 1 95 ? 1.601 7.633 12.900 1.00 90.00 95 VAL A C 1
ATOM 717 O O . VAL A 1 95 ? 2.199 7.748 11.831 1.00 90.00 95 VAL A O 1
ATOM 720 N N . PHE A 1 96 ? 1.251 6.442 13.391 1.00 88.25 96 PHE A N 1
ATOM 721 C CA . PHE A 1 96 ? 1.634 5.189 12.743 1.00 88.25 96 PHE A CA 1
ATOM 722 C C . PHE A 1 96 ? 1.009 5.047 11.351 1.00 88.25 96 PHE A C 1
ATOM 724 O O . PHE A 1 96 ? 1.698 4.710 10.391 1.00 88.25 96 PHE A O 1
ATOM 731 N N . PHE A 1 97 ? -0.275 5.388 11.213 1.00 85.19 97 PHE A N 1
ATOM 732 C CA . PHE A 1 97 ? -0.971 5.336 9.929 1.00 85.19 97 PHE A CA 1
ATOM 733 C C . PHE A 1 97 ? -0.356 6.296 8.901 1.00 85.19 97 PHE A C 1
ATOM 735 O O . PHE A 1 97 ? -0.200 5.937 7.734 1.00 85.19 97 PHE A O 1
ATOM 742 N N . LEU A 1 98 ? 0.056 7.493 9.336 1.00 89.00 98 LEU A N 1
ATOM 743 C CA . LEU A 1 98 ? 0.771 8.441 8.483 1.00 89.00 98 LEU A CA 1
ATOM 744 C C . LEU A 1 98 ? 2.134 7.887 8.041 1.00 89.00 98 LEU A C 1
ATOM 746 O O . LEU A 1 98 ? 2.463 7.951 6.858 1.00 89.00 98 LEU A O 1
ATOM 750 N N . ALA A 1 99 ? 2.901 7.306 8.966 1.00 93.12 99 ALA A N 1
ATOM 751 C CA . ALA A 1 99 ? 4.203 6.717 8.663 1.00 93.12 99 ALA A CA 1
ATOM 752 C C . ALA A 1 99 ? 4.093 5.568 7.648 1.00 93.12 99 ALA A C 1
ATOM 754 O O . ALA A 1 99 ? 4.824 5.548 6.657 1.00 93.12 99 ALA A O 1
ATOM 755 N N . THR A 1 100 ? 3.144 4.644 7.835 1.00 88.44 100 THR A N 1
ATOM 756 C CA . THR A 1 100 ? 2.910 3.548 6.884 1.00 88.44 100 THR A CA 1
ATOM 757 C C . THR A 1 100 ? 2.507 4.071 5.507 1.00 88.44 100 THR A C 1
ATOM 759 O O . THR A 1 100 ? 3.009 3.575 4.501 1.00 88.44 100 THR A O 1
ATOM 762 N N . TYR A 1 101 ? 1.656 5.100 5.440 1.00 88.19 101 TYR A N 1
ATOM 763 C CA . TYR A 1 101 ? 1.231 5.676 4.163 1.00 88.19 101 TYR A CA 1
ATOM 764 C C . TYR A 1 101 ? 2.405 6.300 3.393 1.00 88.19 101 TYR A C 1
ATOM 766 O O . TYR A 1 101 ? 2.511 6.115 2.183 1.00 88.19 101 TYR A O 1
ATOM 774 N N . ILE A 1 102 ? 3.331 6.970 4.090 1.00 91.94 102 ILE A N 1
ATOM 775 C CA . ILE A 1 102 ? 4.552 7.522 3.480 1.00 91.94 102 ILE A CA 1
ATOM 776 C C . ILE A 1 102 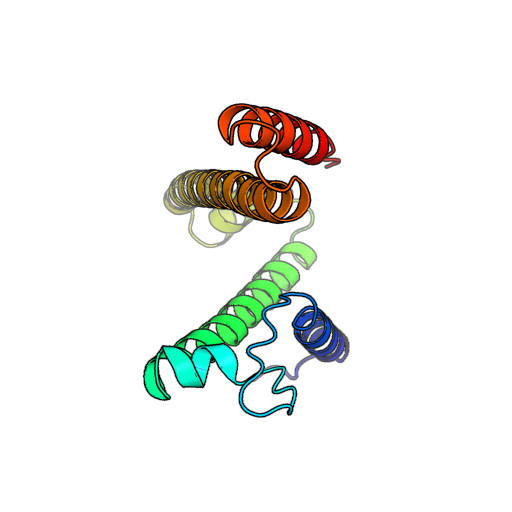? 5.436 6.401 2.915 1.00 91.94 102 ILE A C 1
ATOM 778 O O . ILE A 1 10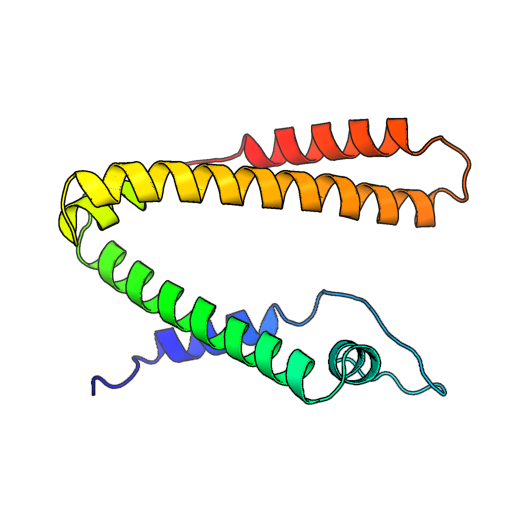2 ? 5.904 6.510 1.782 1.00 91.94 102 ILE A O 1
ATOM 782 N N . ILE A 1 103 ? 5.633 5.312 3.666 1.00 92.50 103 ILE A N 1
ATOM 783 C CA . ILE A 1 103 ? 6.458 4.172 3.232 1.00 92.50 103 ILE A CA 1
ATOM 784 C C . ILE A 1 103 ? 5.849 3.490 1.999 1.00 92.50 103 ILE A C 1
ATOM 786 O O . ILE A 1 103 ? 6.563 3.200 1.041 1.00 92.50 103 ILE A O 1
ATOM 790 N N . VAL A 1 104 ? 4.531 3.273 1.991 1.00 90.00 104 VAL A N 1
ATOM 791 C CA . VAL A 1 104 ? 3.822 2.670 0.850 1.00 90.00 104 VAL A CA 1
ATOM 792 C C . VAL A 1 104 ? 3.901 3.567 -0.386 1.00 90.00 104 VAL A C 1
ATOM 794 O O . VAL A 1 104 ? 4.202 3.076 -1.474 1.00 90.00 104 VAL A O 1
ATOM 797 N N . CYS A 1 105 ? 3.696 4.880 -0.236 1.00 90.62 105 CYS A N 1
ATOM 798 C CA . CYS A 1 105 ? 3.859 5.826 -1.340 1.00 90.62 105 CYS A CA 1
ATOM 799 C C . CYS A 1 105 ? 5.286 5.810 -1.895 1.00 90.62 105 CYS A C 1
ATOM 801 O O . CYS A 1 105 ? 5.455 5.760 -3.111 1.00 90.62 105 CYS A O 1
ATOM 803 N N . ALA A 1 106 ? 6.303 5.805 -1.028 1.00 91.50 106 ALA A N 1
ATOM 804 C CA . ALA A 1 106 ? 7.694 5.710 -1.455 1.00 91.50 106 ALA A CA 1
ATOM 805 C C . ALA A 1 106 ? 7.941 4.417 -2.249 1.00 91.50 106 ALA A C 1
ATOM 807 O O . ALA A 1 106 ? 8.450 4.481 -3.365 1.00 91.50 106 ALA A O 1
ATOM 808 N N . SER A 1 107 ? 7.502 3.265 -1.725 1.00 92.31 107 SER A N 1
ATOM 809 C CA . SER A 1 107 ? 7.633 1.964 -2.396 1.00 92.31 107 SER A CA 1
ATOM 810 C C . SER A 1 107 ? 7.008 1.957 -3.794 1.00 92.31 107 SER A C 1
ATOM 812 O O . SER A 1 107 ? 7.620 1.443 -4.724 1.00 92.31 107 SER A O 1
ATOM 814 N N . GLY A 1 108 ? 5.823 2.553 -3.967 1.00 90.12 108 GLY A N 1
ATOM 815 C CA . GLY A 1 108 ? 5.153 2.613 -5.271 1.00 90.12 108 GLY A CA 1
ATOM 816 C C . GLY A 1 108 ? 5.889 3.474 -6.304 1.00 90.12 108 GLY A C 1
ATOM 817 O O . GLY A 1 108 ? 5.902 3.145 -7.490 1.00 90.12 108 GLY A O 1
ATOM 818 N N . ILE A 1 109 ? 6.546 4.555 -5.871 1.00 91.31 109 ILE A N 1
ATOM 819 C CA . ILE A 1 109 ? 7.344 5.412 -6.765 1.00 91.31 109 ILE A CA 1
ATOM 820 C C . ILE A 1 109 ? 8.580 4.651 -7.267 1.00 91.31 109 ILE A C 1
ATOM 822 O O . ILE A 1 109 ? 8.919 4.733 -8.449 1.00 91.31 109 ILE A O 1
ATOM 826 N N . PHE A 1 110 ? 9.234 3.882 -6.391 1.00 89.81 110 PHE A N 1
ATOM 827 C CA . PHE A 1 110 ? 10.386 3.062 -6.771 1.00 89.81 110 PHE A CA 1
ATOM 828 C C . PHE A 1 110 ? 9.996 1.918 -7.715 1.00 89.81 110 PHE A C 1
ATOM 830 O O . PHE A 1 110 ? 10.650 1.743 -8.741 1.00 89.81 110 PHE A O 1
ATOM 837 N N . ASP A 1 111 ? 8.921 1.189 -7.411 1.00 88.81 111 ASP A N 1
ATOM 838 C CA . ASP A 1 111 ? 8.449 0.047 -8.207 1.00 88.81 111 ASP A CA 1
ATOM 839 C C . ASP A 1 111 ? 8.107 0.447 -9.653 1.00 88.81 111 ASP A C 1
ATOM 841 O O . ASP A 1 111 ? 8.661 -0.082 -10.619 1.00 88.81 111 ASP A O 1
ATOM 845 N N . THR A 1 112 ? 7.294 1.497 -9.806 1.00 88.62 112 THR A N 1
ATOM 846 C CA . THR A 1 112 ? 6.913 2.031 -11.125 1.00 88.62 112 THR A CA 1
ATOM 847 C C . THR A 1 112 ? 8.111 2.534 -11.926 1.00 88.62 112 THR A C 1
ATOM 849 O O . THR A 1 112 ? 8.150 2.391 -13.150 1.00 88.62 112 THR A O 1
ATOM 852 N N . SER A 1 113 ? 9.123 3.079 -11.254 1.00 87.69 113 SER A N 1
ATOM 853 C CA . SER A 1 113 ? 10.342 3.534 -11.919 1.00 87.69 113 SER A CA 1
ATOM 854 C C . SER A 1 113 ? 11.185 2.367 -12.427 1.00 87.69 113 SER A C 1
ATOM 856 O O . SER A 1 113 ? 11.703 2.448 -13.538 1.00 87.69 113 SER A O 1
ATOM 858 N N . VAL A 1 114 ? 11.281 1.262 -11.681 1.00 88.25 114 VAL A N 1
ATOM 859 C CA . VAL A 1 114 ? 11.969 0.039 -12.136 1.00 88.25 114 VAL A CA 1
ATOM 860 C C . VAL A 1 114 ? 11.246 -0.577 -13.338 1.00 88.25 114 VAL A C 1
ATOM 862 O O . VAL A 1 114 ? 11.895 -0.926 -14.326 1.00 88.25 114 VAL A O 1
ATOM 865 N N . ALA A 1 115 ? 9.911 -0.619 -13.312 1.00 86.50 115 ALA A N 1
ATOM 866 C CA . ALA A 1 115 ? 9.110 -1.108 -14.434 1.00 86.50 115 ALA A CA 1
ATOM 867 C C . ALA A 1 115 ? 9.321 -0.275 -15.716 1.00 86.50 115 ALA A C 1
ATOM 869 O O . ALA A 1 115 ? 9.516 -0.820 -16.804 1.00 86.50 115 ALA A O 1
ATOM 870 N N . LEU A 1 116 ? 9.348 1.057 -15.597 1.00 84.00 116 LEU A N 1
ATOM 871 C CA . LEU A 1 116 ? 9.592 1.955 -16.733 1.00 84.00 116 LEU A CA 1
ATOM 872 C C . LEU A 1 116 ? 11.032 1.879 -17.256 1.00 84.00 116 LEU A C 1
ATOM 874 O O . LEU A 1 116 ? 11.245 2.001 -18.467 1.00 84.00 116 LEU A O 1
ATOM 878 N N . VAL A 1 117 ? 12.010 1.644 -16.374 1.00 84.50 117 VAL A N 1
ATOM 879 C CA . VAL A 1 117 ? 13.407 1.390 -16.763 1.00 84.50 117 VAL A CA 1
ATOM 880 C C . VAL A 1 117 ? 13.512 0.122 -17.612 1.00 84.50 117 VAL A C 1
ATOM 882 O O . VAL A 1 117 ? 14.225 0.137 -18.615 1.00 84.50 117 VAL A O 1
ATOM 885 N N . ALA A 1 118 ? 12.760 -0.931 -17.281 1.00 84.19 118 ALA A N 1
ATOM 886 C CA . ALA A 1 118 ? 12.721 -2.156 -18.079 1.00 84.19 118 ALA A CA 1
ATOM 887 C C . ALA A 1 118 ? 12.101 -1.937 -19.474 1.00 84.19 118 ALA A C 1
ATOM 889 O O . ALA A 1 118 ? 12.587 -2.492 -20.458 1.00 84.19 118 ALA A O 1
ATOM 890 N N . LEU A 1 119 ? 11.068 -1.092 -19.583 1.00 84.31 119 LEU A N 1
ATOM 891 C CA . LEU A 1 119 ? 10.392 -0.811 -20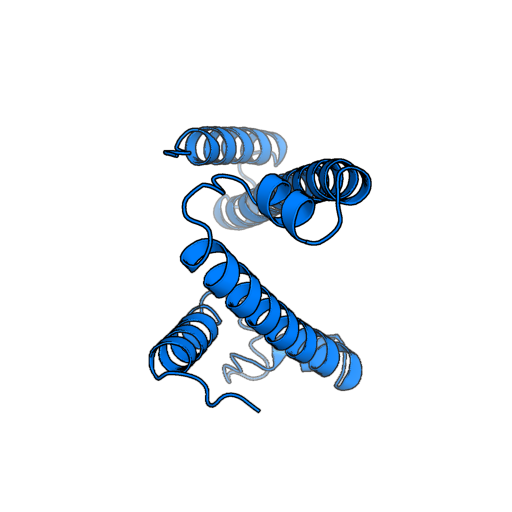.856 1.00 84.31 119 LEU A CA 1
ATOM 892 C C . LEU A 1 119 ? 11.195 0.123 -21.777 1.00 84.31 119 LEU A C 1
ATOM 894 O O . LEU A 1 119 ? 11.141 -0.002 -22.999 1.00 84.31 119 LEU A O 1
ATOM 898 N N . SER A 1 120 ? 11.940 1.069 -21.204 1.00 80.25 120 SER A N 1
ATOM 899 C CA . SER A 1 120 ? 12.545 2.176 -21.960 1.00 80.25 120 SER A CA 1
ATOM 900 C C . SER A 1 120 ? 13.920 1.865 -22.560 1.00 80.25 120 SER A C 1
ATOM 902 O O . SER A 1 120 ? 14.540 2.765 -23.126 1.00 80.25 120 SER A O 1
ATOM 904 N N . ASN A 1 121 ? 14.419 0.630 -22.415 1.00 76.00 121 ASN A N 1
ATOM 905 C CA . ASN A 1 121 ? 15.719 0.163 -22.920 1.00 76.00 121 ASN A CA 1
ATOM 906 C C . ASN A 1 121 ? 16.849 1.208 -22.746 1.00 76.00 121 ASN A C 1
ATOM 908 O O . ASN A 1 121 ? 17.571 1.538 -23.684 1.00 76.00 121 ASN A O 1
ATOM 912 N N . HIS A 1 122 ? 16.941 1.796 -21.545 1.00 67.56 122 HIS A N 1
ATOM 913 C CA . HIS A 1 122 ? 17.936 2.810 -21.162 1.00 67.56 122 HIS A CA 1
ATOM 914 C C . HIS A 1 122 ? 17.959 4.142 -21.948 1.00 67.56 122 HIS A C 1
ATOM 916 O O . HIS A 1 122 ? 18.902 4.917 -21.797 1.00 67.56 122 HIS A O 1
ATOM 922 N N . ALA A 1 123 ? 16.924 4.485 -22.721 1.00 65.06 123 ALA A N 1
ATOM 923 C CA . ALA A 1 123 ? 16.908 5.726 -23.506 1.00 65.06 123 ALA A CA 1
ATOM 924 C C . ALA A 1 123 ? 16.833 7.028 -22.667 1.00 65.06 123 ALA A C 1
ATOM 926 O O . ALA A 1 123 ? 17.201 8.094 -23.157 1.00 65.06 123 ALA A O 1
ATOM 927 N N . ALA A 1 124 ? 16.380 6.962 -21.409 1.00 70.44 124 ALA A N 1
ATOM 928 C CA . ALA A 1 124 ? 16.302 8.100 -20.486 1.00 70.44 124 ALA A CA 1
ATOM 929 C C . ALA A 1 124 ? 16.822 7.729 -19.086 1.00 70.44 124 ALA A C 1
ATOM 931 O O . ALA A 1 124 ? 16.868 6.554 -18.716 1.00 70.44 124 ALA A O 1
ATOM 932 N N . CYS A 1 125 ? 17.230 8.727 -18.293 1.00 82.31 125 CYS A N 1
ATOM 933 C CA . CYS A 1 125 ? 17.752 8.484 -16.949 1.00 82.31 125 CYS A CA 1
ATOM 934 C C . CYS A 1 125 ? 16.633 8.258 -15.918 1.00 82.31 125 CYS A C 1
ATOM 936 O O . CYS A 1 125 ? 15.577 8.893 -15.967 1.00 82.31 125 CYS A O 1
ATOM 938 N N . THR A 1 126 ? 16.900 7.389 -14.934 1.00 82.06 126 THR A N 1
ATOM 939 C CA . THR A 1 126 ? 15.949 6.968 -13.885 1.00 82.06 126 THR A CA 1
ATOM 940 C C . THR A 1 126 ? 15.331 8.136 -13.114 1.00 82.06 126 THR A C 1
ATOM 942 O O . THR A 1 126 ? 14.205 8.032 -12.637 1.00 82.06 126 THR A O 1
ATOM 945 N N . ASN A 1 127 ? 16.017 9.281 -13.043 1.00 86.50 127 ASN A N 1
ATOM 946 C CA . ASN A 1 127 ? 15.503 10.473 -12.373 1.00 86.50 127 ASN A CA 1
ATOM 947 C C . ASN A 1 127 ? 14.208 11.011 -13.015 1.00 86.50 127 ASN A C 1
ATOM 949 O O . ASN A 1 127 ? 13.297 11.428 -12.303 1.00 86.50 127 ASN A O 1
ATOM 953 N N . TYR A 1 128 ? 14.085 10.959 -14.348 1.00 86.88 128 TYR A N 1
ATOM 954 C CA . TYR A 1 128 ? 12.855 11.385 -15.025 1.00 86.88 128 TYR A CA 1
ATOM 955 C C . TYR A 1 128 ? 11.702 10.413 -14.775 1.00 86.88 128 TYR A C 1
ATOM 957 O O . TYR A 1 128 ? 10.572 10.853 -14.575 1.00 86.88 128 TYR A O 1
ATOM 965 N N . PHE A 1 129 ? 11.979 9.109 -14.715 1.00 84.69 129 PHE A N 1
ATOM 966 C CA . PHE A 1 129 ? 10.952 8.116 -14.398 1.00 84.69 129 PHE A CA 1
ATOM 967 C C . PHE A 1 129 ? 10.434 8.269 -12.964 1.00 84.69 129 PHE A C 1
ATOM 969 O O . PHE A 1 129 ? 9.222 8.252 -12.769 1.00 84.69 129 PHE A O 1
ATOM 976 N N . MET A 1 130 ? 11.310 8.566 -11.997 1.00 87.75 130 MET A N 1
ATOM 977 C CA . MET A 1 130 ? 10.910 8.869 -10.614 1.00 87.75 130 MET A CA 1
ATOM 978 C C . MET A 1 130 ? 10.038 10.132 -10.519 1.00 87.75 130 MET A C 1
ATOM 980 O O . MET A 1 130 ? 9.070 10.160 -9.754 1.00 87.75 130 MET A O 1
ATOM 984 N N . LEU A 1 131 ? 10.338 11.173 -11.308 1.00 88.50 131 LEU A N 1
ATOM 985 C CA . LEU A 1 131 ? 9.509 12.385 -11.377 1.00 88.50 131 LEU A CA 1
ATOM 986 C C . LEU A 1 131 ? 8.111 12.094 -11.936 1.00 88.50 131 LEU A C 1
ATOM 988 O O . LEU A 1 131 ? 7.115 12.519 -11.347 1.00 88.50 131 LEU A O 1
ATOM 992 N N . VAL A 1 132 ? 8.027 11.345 -13.039 1.00 88.69 132 VAL A N 1
ATOM 993 C CA . VAL A 1 132 ? 6.746 10.961 -13.655 1.00 88.69 132 VAL A CA 1
ATOM 994 C C . VAL A 1 132 ? 5.936 10.064 -12.715 1.00 88.69 132 VAL A C 1
ATOM 996 O O . VAL A 1 132 ? 4.750 10.316 -12.508 1.00 88.69 132 VAL A O 1
ATOM 999 N N . ALA A 1 133 ? 6.574 9.075 -12.085 1.00 89.00 133 ALA A N 1
ATOM 1000 C CA . ALA A 1 133 ? 5.956 8.199 -11.093 1.00 89.00 133 ALA A CA 1
ATOM 1001 C C . ALA A 1 133 ? 5.381 8.987 -9.906 1.00 89.00 133 ALA A C 1
ATOM 1003 O O . ALA A 1 133 ? 4.231 8.783 -9.513 1.00 89.00 133 ALA A O 1
ATOM 1004 N N . THR A 1 134 ? 6.142 9.949 -9.376 1.00 90.31 134 THR A N 1
ATOM 1005 C CA . THR A 1 134 ? 5.692 10.808 -8.270 1.00 90.31 134 THR A CA 1
ATOM 1006 C C . THR A 1 134 ? 4.479 11.652 -8.667 1.00 90.31 134 THR A C 1
ATOM 1008 O O . THR A 1 134 ? 3.522 11.743 -7.897 1.00 90.31 134 THR A O 1
ATOM 1011 N N . ALA A 1 135 ? 4.468 12.227 -9.876 1.00 91.12 135 ALA A N 1
ATOM 1012 C CA . ALA A 1 135 ? 3.321 12.987 -10.377 1.00 91.12 135 ALA A CA 1
ATOM 1013 C C . ALA A 1 135 ? 2.056 12.114 -10.485 1.00 91.12 135 ALA A C 1
ATOM 1015 O O . ALA A 1 135 ? 0.969 12.539 -10.092 1.00 91.12 135 ALA A O 1
ATOM 1016 N N . LEU A 1 136 ? 2.202 10.870 -10.947 1.00 88.88 136 LEU A N 1
ATOM 1017 C CA . LEU A 1 136 ? 1.105 9.909 -11.085 1.00 88.88 136 LEU A CA 1
ATOM 1018 C C . LEU A 1 136 ? 0.526 9.497 -9.721 1.00 88.88 136 LEU A C 1
ATOM 1020 O O . LEU A 1 136 ? -0.692 9.523 -9.532 1.00 88.88 136 LEU A O 1
ATOM 1024 N N . VAL A 1 137 ? 1.391 9.197 -8.744 1.00 88.81 137 VAL A N 1
ATOM 1025 C CA . VAL A 1 137 ? 0.983 8.883 -7.362 1.00 88.81 137 VAL A CA 1
ATOM 1026 C C . VAL A 1 137 ? 0.310 10.089 -6.698 1.00 88.81 137 VAL A C 1
ATOM 1028 O O . VAL A 1 137 ? -0.688 9.920 -5.996 1.00 88.81 137 VAL A O 1
ATOM 1031 N N . PHE A 1 138 ? 0.792 11.309 -6.950 1.00 87.69 138 PHE A N 1
ATOM 1032 C CA . PHE A 1 138 ? 0.188 12.535 -6.422 1.00 87.69 138 PHE A CA 1
ATOM 1033 C C . PHE A 1 138 ? -1.231 12.760 -6.964 1.00 87.69 138 PHE A C 1
ATOM 1035 O O . PHE A 1 138 ? -2.153 13.026 -6.191 1.00 87.69 138 PHE A O 1
ATOM 1042 N N . LEU A 1 139 ? -1.430 12.580 -8.275 1.00 88.69 139 LEU A N 1
ATOM 1043 C CA . LEU A 1 139 ? -2.746 12.680 -8.910 1.00 88.69 139 LEU A CA 1
ATOM 1044 C C . LEU A 1 139 ? -3.710 11.613 -8.381 1.00 88.69 139 LEU A C 1
ATOM 1046 O O . LEU A 1 139 ? -4.834 11.938 -8.004 1.00 88.69 139 LEU A O 1
ATOM 1050 N N . MET A 1 140 ? -3.264 10.358 -8.281 1.00 83.19 140 MET A N 1
ATOM 1051 C CA . MET A 1 140 ? -4.094 9.265 -7.767 1.00 83.19 140 MET A CA 1
ATOM 1052 C C . MET A 1 140 ? -4.454 9.473 -6.288 1.00 83.19 140 MET A C 1
ATOM 1054 O O . MET A 1 140 ? -5.590 9.237 -5.879 1.00 83.19 140 MET A O 1
ATOM 1058 N N . SER A 1 141 ? -3.519 9.990 -5.484 1.00 83.31 141 SER A N 1
ATOM 1059 C CA . SER A 1 141 ? -3.766 10.307 -4.074 1.00 83.31 141 SER A CA 1
ATOM 1060 C C . SER A 1 141 ? -4.689 11.519 -3.877 1.00 83.31 141 SER A C 1
ATOM 1062 O O . SER A 1 141 ? -5.230 11.682 -2.782 1.00 83.31 141 SER A O 1
ATOM 1064 N N . SER A 1 142 ? -4.880 12.368 -4.892 1.00 79.00 142 SER A N 1
ATOM 1065 C CA . SER A 1 142 ? -5.792 13.519 -4.830 1.00 79.00 142 SER A CA 1
ATOM 1066 C C . SER A 1 142 ? -7.267 13.098 -4.881 1.00 79.00 142 SER A C 1
ATOM 1068 O O . SER A 1 142 ? -8.125 13.790 -4.334 1.00 79.00 142 SER A O 1
ATOM 1070 N N . ILE A 1 143 ? -7.575 11.917 -5.430 1.00 77.31 143 ILE A N 1
ATOM 1071 C CA . ILE A 1 143 ? -8.941 11.381 -5.555 1.00 77.31 143 ILE A CA 1
ATOM 1072 C C . ILE A 1 143 ? -9.403 10.704 -4.247 1.00 77.31 143 ILE A C 1
ATOM 1074 O O . ILE A 1 143 ? -10.120 9.705 -4.254 1.00 77.31 143 ILE A O 1
ATOM 1078 N N . ARG A 1 144 ? -9.034 11.243 -3.078 1.00 64.62 144 ARG A N 1
ATOM 1079 C CA . ARG A 1 144 ? -9.697 10.837 -1.832 1.00 64.62 144 ARG A CA 1
ATOM 1080 C C . ARG A 1 144 ? -11.048 11.534 -1.743 1.00 64.62 144 ARG A C 1
ATOM 1082 O O . ARG A 1 144 ? -11.152 12.639 -1.219 1.00 64.62 144 ARG A O 1
ATOM 1089 N N . LYS A 1 145 ? -12.090 10.882 -2.263 1.00 43.62 145 LYS A N 1
ATOM 1090 C CA . LYS A 1 145 ? -13.461 11.190 -1.850 1.00 43.62 145 LYS A CA 1
ATOM 1091 C C . LYS A 1 145 ? -13.686 10.536 -0.482 1.00 43.62 145 LYS A C 1
ATOM 1093 O O . LYS A 1 145 ? -13.416 9.345 -0.333 1.00 43.62 145 LYS A O 1
ATOM 1098 N N . PHE A 1 146 ? -14.081 11.352 0.492 1.00 42.53 146 PHE A N 1
ATOM 1099 C CA . PHE A 1 146 ? -14.572 10.920 1.801 1.00 42.53 146 PHE A CA 1
ATOM 1100 C C . PHE A 1 146 ? -15.869 10.116 1.673 1.00 42.53 146 PHE A C 1
ATOM 1102 O O . PHE A 1 146 ? -16.654 10.437 0.748 1.00 42.53 146 PHE A O 1
#

Secondary structure (DSSP, 8-state):
-----HHHHHHHHHHHHTTS------EETTEE-TTTHHHHHH-HHHHHHHHHHHHHHHHHHHHHHHHHHH-TT--SHHHHHHHHH-HHHHHHHHHHHHHHHHHHHHHHHHHHHHHHHHHTTTSS-HHHHHHHHHHHHHHHHH----